Protein AF-A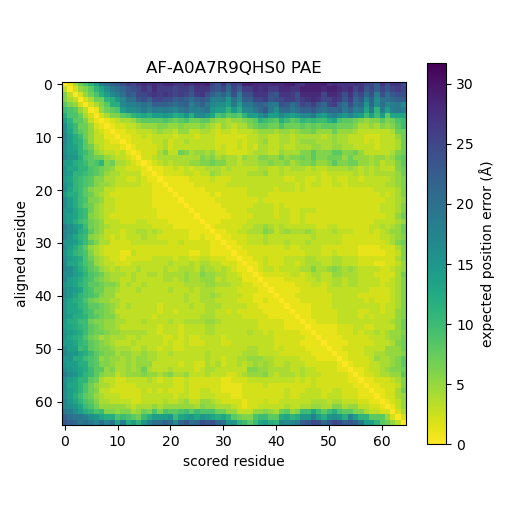0A7R9QHS0-F1 (afdb_monomer)

pLDDT: mean 86.08, std 11.05, range [44.34, 93.69]

Nearest PDB structures (foldseek):
  5nlc-assembly2_B  TM=9.142E-01  e=6.698E-04  Synechococcus elongatus PCC 7942 = FACHB-805
  5nm8-assembly2_B  TM=9.196E-01  e=1.011E-03  Synechococcus elongatus PCC 7942 = FACHB-805
  7uat-assembly1_A  TM=8.361E-01  e=1.241E-03  Escherichia coli
  7uau-assembly1_A  TM=8.311E-01  e=1.749E-03  Escherichia coli
  7ubp-assembly1_A  TM=8.351E-01  e=2.300E-03  Escherichia coli

Secondary structure (DSSP, 8-state):
-------PPP-EE-TT--HHHHHHHHHTT--EEEES-HHHHHHHHT-HHHHHH-TT-EEEE-S--

Foldseek 3Di:
DDPPPPPDDDEAECEPHDLVVVLVVVVVVDQHYEYQDPVVVVCSCPPPCCVPRPVRHHYDYPHDD

Organism: NCBI:txid334625

Mean predicted aligned error: 5.92 Å

Solvent-accessible surface area (backbone atoms only — not comparable to full-atom values): 4069 Å² total; per-residue (Å²): 135,84,80,79,77,77,84,81,78,78,66,45,75,47,61,96,56,58,69,70,57,53,52,51,44,37,74,73,68,50,41,35,38,24,24,53,46,71,67,60,42,55,55,53,63,67,29,67,65,37,56,71,76,44,76,75,57,44,79,38,83,72,42,80,131

InterPro domains:
  IPR011078 Pyridoxal phosphate homeostasis protein [PTHR10146] (3-65)
  IPR029066 PLP-binding barrel [G3DSA:3.20.20.10] (1-65)
  IPR029066 PLP-binding barrel [SSF51419] (4-65)

Radius of gyration: 13.46 Å; Cα contacts (8 Å, |Δi|>4): 70; chains: 1; bounding box: 31×15×46 Å

Structure (mmCIF, N/CA/C/O backbone):
data_AF-A0A7R9QHS0-F1
#
_entry.id   AF-A0A7R9QHS0-F1
#
loop_
_atom_site.group_PDB
_atom_site.id
_atom_site.type_symbol
_atom_site.label_atom_id
_atom_site.label_alt_id
_atom_site.label_comp_id
_atom_site.label_asym_id
_atom_site.label_entity_id
_atom_site.label_seq_id
_atom_site.pdbx_PDB_ins_code
_atom_site.Cartn_x
_atom_site.Cartn_y
_atom_site.Cartn_z
_atom_site.occupancy
_atom_site.B_iso_or_equiv
_atom_site.auth_seq_id
_atom_site.auth_comp_id
_atom_site.auth_asym_id
_atom_site.auth_atom_id
_atom_site.pdbx_PDB_model_num
ATOM 1 N N . MET A 1 1 ? -15.325 3.234 34.874 1.00 44.34 1 MET A N 1
ATOM 2 C CA . MET A 1 1 ? -14.169 2.451 34.392 1.00 44.34 1 MET A CA 1
ATOM 3 C C . MET A 1 1 ? -14.223 2.491 32.871 1.00 44.34 1 MET A C 1
ATOM 5 O O . MET A 1 1 ? -14.980 1.736 32.284 1.00 44.34 1 MET A O 1
ATOM 9 N N . GLY A 1 2 ? -13.593 3.494 32.253 1.00 53.16 2 GLY A N 1
ATOM 10 C CA . GLY A 1 2 ? -13.633 3.674 30.801 1.00 53.16 2 GLY A CA 1
ATOM 11 C C . GLY A 1 2 ? -12.599 2.762 30.162 1.00 53.16 2 GLY A C 1
ATOM 12 O O . GLY A 1 2 ? -11.408 3.050 30.234 1.00 53.16 2 GLY A O 1
ATOM 13 N N . SER A 1 3 ? -13.033 1.639 29.604 1.00 57.22 3 SER A N 1
ATOM 14 C CA . SER A 1 3 ? -12.192 0.827 28.733 1.00 57.22 3 SER A CA 1
ATOM 15 C C . SER A 1 3 ? -11.851 1.668 27.506 1.00 57.22 3 SER A C 1
ATOM 17 O O . SER A 1 3 ? -12.707 1.904 26.660 1.00 57.22 3 SER A O 1
ATOM 19 N N . GLN A 1 4 ? -10.619 2.174 27.434 1.00 62.28 4 GLN A N 1
ATOM 20 C CA . GLN A 1 4 ? -10.091 2.709 26.186 1.00 62.28 4 GLN A CA 1
ATOM 21 C C . GLN A 1 4 ? -9.986 1.536 25.213 1.00 62.28 4 GLN A C 1
ATOM 23 O O . GLN A 1 4 ? -9.091 0.699 25.336 1.00 62.28 4 GLN A O 1
ATOM 28 N N . GLU A 1 5 ? -10.932 1.436 24.283 1.00 62.81 5 GLU A N 1
ATOM 29 C CA . GLU A 1 5 ? -10.810 0.530 23.150 1.00 62.81 5 GLU A CA 1
ATOM 30 C C . GLU A 1 5 ? -9.576 0.970 22.358 1.00 62.81 5 GLU A C 1
ATOM 32 O O . GLU A 1 5 ? -9.562 2.028 21.727 1.00 62.81 5 GLU A O 1
ATOM 37 N N . LYS A 1 6 ? -8.485 0.202 22.448 1.00 62.19 6 LYS A N 1
ATOM 38 C CA . LYS A 1 6 ? -7.337 0.407 21.566 1.00 62.19 6 LYS A CA 1
ATOM 39 C C . LYS A 1 6 ? -7.829 0.165 20.146 1.00 62.19 6 LYS A C 1
ATOM 41 O O . LYS A 1 6 ? -8.066 -0.981 19.775 1.00 62.19 6 LYS A O 1
ATOM 46 N N . ALA A 1 7 ? -7.974 1.234 19.369 1.00 77.12 7 ALA A N 1
ATOM 47 C CA . ALA A 1 7 ? -8.245 1.137 17.946 1.00 77.12 7 ALA A CA 1
ATOM 48 C C . ALA A 1 7 ? -7.123 0.310 17.297 1.00 77.12 7 ALA A C 1
ATOM 50 O O . ALA A 1 7 ? -5.964 0.731 17.248 1.00 77.12 7 ALA A O 1
ATOM 51 N N . VAL A 1 8 ? -7.453 -0.910 16.876 1.00 79.06 8 VAL A N 1
ATOM 52 C CA . VAL A 1 8 ? -6.527 -1.779 16.151 1.00 79.06 8 VAL A CA 1
ATOM 53 C C . VAL A 1 8 ? -6.547 -1.331 14.698 1.00 79.06 8 VAL A C 1
ATOM 55 O O . VAL A 1 8 ? -7.579 -1.408 14.038 1.00 79.06 8 VAL A O 1
ATOM 58 N N . GLN A 1 9 ? -5.408 -0.856 14.202 1.00 80.88 9 GLN A N 1
ATOM 59 C CA . GLN A 1 9 ? -5.247 -0.493 12.800 1.00 80.88 9 GLN A CA 1
ATOM 60 C C . GLN A 1 9 ? -4.523 -1.622 12.069 1.00 80.88 9 GLN A C 1
ATOM 62 O O . GLN A 1 9 ? -3.395 -1.977 12.414 1.00 80.88 9 GLN A O 1
ATOM 67 N N . LEU A 1 10 ? -5.180 -2.185 11.058 1.00 86.56 10 LEU A N 1
ATOM 68 C CA . LEU A 1 10 ? -4.576 -3.163 10.164 1.00 86.56 10 LEU A CA 1
ATOM 69 C C . LEU A 1 10 ? -3.659 -2.436 9.175 1.00 86.56 10 LEU A C 1
ATOM 71 O O . LEU A 1 10 ? -4.071 -1.460 8.552 1.00 86.56 10 LEU A O 1
ATOM 75 N N . VAL A 1 11 ? -2.420 -2.908 9.047 1.00 88.56 11 VAL A N 1
ATOM 76 C CA . VAL A 1 11 ? -1.431 -2.374 8.103 1.00 88.56 11 VAL A CA 1
ATOM 77 C C . VAL A 1 11 ? -1.022 -3.499 7.166 1.00 88.56 11 VAL A C 1
ATOM 79 O O . VAL A 1 11 ? -0.501 -4.522 7.613 1.00 88.56 11 VAL A O 1
ATOM 82 N N . THR A 1 12 ? -1.249 -3.319 5.868 1.00 91.12 12 THR A N 1
ATOM 83 C CA . THR A 1 12 ? -0.884 -4.310 4.853 1.00 91.12 12 THR A CA 1
ATOM 84 C C . THR A 1 12 ? 0.570 -4.114 4.447 1.00 91.12 12 THR A C 1
ATOM 86 O O . THR A 1 12 ? 0.912 -3.095 3.861 1.00 91.12 12 THR A O 1
ATOM 89 N N . ALA A 1 13 ? 1.445 -5.077 4.733 1.00 90.31 13 ALA A N 1
ATOM 90 C CA . ALA A 1 13 ? 2.834 -5.013 4.282 1.00 90.31 13 ALA A CA 1
ATOM 91 C C . ALA A 1 13 ? 2.920 -5.268 2.764 1.00 90.31 13 ALA A C 1
ATOM 93 O O . ALA A 1 13 ? 2.658 -6.382 2.311 1.00 90.31 13 ALA A O 1
ATOM 94 N N . SER A 1 14 ? 3.304 -4.254 1.988 1.00 87.31 14 SER A N 1
ATOM 95 C CA . SER A 1 14 ? 3.372 -4.293 0.515 1.00 87.31 14 SER A CA 1
ATOM 96 C C . SER A 1 14 ? 4.794 -4.332 -0.048 1.00 87.31 14 SER A C 1
ATOM 98 O O . SER A 1 14 ? 4.978 -4.322 -1.270 1.00 87.31 14 SER A O 1
ATOM 100 N N . LYS A 1 15 ? 5.805 -4.460 0.822 1.00 85.50 15 LYS A N 1
ATOM 101 C CA . LYS A 1 15 ? 7.193 -4.703 0.403 1.00 85.50 15 LYS A CA 1
ATOM 102 C C . LYS A 1 15 ? 7.250 -5.858 -0.594 1.00 85.50 15 LYS A C 1
ATOM 104 O O . LYS A 1 15 ? 6.561 -6.864 -0.412 1.00 85.50 15 LYS A O 1
ATOM 109 N N . THR A 1 16 ? 8.042 -5.684 -1.650 1.00 85.56 16 THR A N 1
ATOM 110 C CA . THR A 1 16 ? 8.212 -6.653 -2.750 1.00 85.56 16 THR A CA 1
ATOM 111 C C . THR A 1 16 ? 6.943 -7.044 -3.527 1.00 85.56 16 THR A C 1
ATOM 113 O O . THR A 1 16 ? 7.017 -7.899 -4.410 1.00 85.56 16 THR A O 1
ATOM 1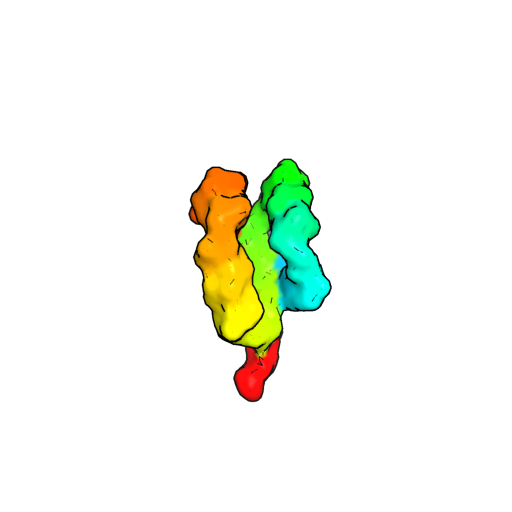16 N N . GLN A 1 17 ? 5.783 -6.434 -3.254 1.00 89.75 17 GLN A N 1
ATOM 117 C CA . GLN A 1 17 ? 4.568 -6.620 -4.051 1.00 89.75 17 GLN A CA 1
ATOM 118 C C . GLN A 1 17 ? 4.503 -5.603 -5.197 1.00 89.75 17 GLN A C 1
ATOM 120 O O . GLN A 1 17 ? 4.967 -4.468 -5.062 1.00 89.75 17 GLN A O 1
ATOM 125 N N . SER A 1 18 ? 3.915 -6.022 -6.322 1.00 91.25 18 SER A N 1
ATOM 126 C CA . SER A 1 18 ? 3.642 -5.155 -7.469 1.00 91.25 18 SER A CA 1
ATOM 127 C C . SER A 1 18 ? 2.506 -4.176 -7.180 1.00 91.25 18 SER A C 1
ATOM 129 O O . SER A 1 18 ? 1.678 -4.403 -6.295 1.00 91.25 18 SER A O 1
ATOM 131 N N . VAL A 1 19 ? 2.444 -3.104 -7.969 1.00 90.69 19 VAL A N 1
ATOM 132 C CA . VAL A 1 19 ? 1.399 -2.079 -7.866 1.00 90.69 19 VAL A CA 1
ATOM 133 C C . VAL A 1 19 ? 0.005 -2.674 -8.084 1.00 90.69 19 VAL A C 1
ATOM 135 O O . VAL A 1 19 ? -0.906 -2.364 -7.322 1.00 90.69 19 VAL A O 1
ATOM 138 N N . ASP A 1 20 ? -0.156 -3.614 -9.020 1.00 92.12 20 ASP A N 1
ATOM 139 C CA . ASP A 1 20 ? -1.436 -4.297 -9.259 1.00 92.12 20 ASP A CA 1
ATOM 140 C C . ASP A 1 20 ? -1.999 -4.952 -7.992 1.00 92.12 20 ASP A C 1
ATOM 142 O O . ASP A 1 20 ? -3.179 -4.803 -7.685 1.00 92.12 20 ASP A O 1
ATOM 146 N N . LYS A 1 21 ? -1.145 -5.608 -7.193 1.00 92.19 21 LYS A N 1
ATOM 147 C CA . LYS A 1 21 ? -1.573 -6.233 -5.933 1.00 92.19 21 LYS A CA 1
ATOM 148 C C . LYS A 1 21 ? -1.980 -5.211 -4.877 1.00 92.19 21 LYS A C 1
ATOM 150 O O . LYS A 1 21 ? -2.852 -5.492 -4.058 1.00 92.19 21 LYS A O 1
ATOM 155 N N . ILE A 1 22 ? -1.347 -4.040 -4.875 1.00 92.12 22 ILE A N 1
ATOM 156 C CA . ILE A 1 22 ? -1.712 -2.932 -3.984 1.00 92.12 22 ILE A CA 1
ATOM 157 C C . ILE A 1 22 ? -3.100 -2.417 -4.368 1.00 92.12 22 ILE A C 1
ATOM 159 O O . ILE A 1 22 ? -3.945 -2.234 -3.495 1.00 92.12 22 ILE A O 1
ATOM 163 N N . VAL A 1 23 ? -3.372 -2.277 -5.667 1.00 92.62 23 VAL A N 1
ATOM 164 C CA . VAL A 1 23 ? -4.694 -1.903 -6.185 1.00 92.62 23 VAL A CA 1
ATOM 165 C C . VAL A 1 23 ? -5.743 -2.965 -5.847 1.00 92.62 23 VAL A C 1
ATOM 167 O O . VAL A 1 23 ? -6.835 -2.618 -5.403 1.00 92.62 23 VAL A O 1
ATOM 170 N N . GLU A 1 24 ? -5.440 -4.256 -5.995 1.00 93.25 24 GLU A N 1
ATOM 171 C CA . GLU A 1 24 ? -6.353 -5.335 -5.593 1.00 93.25 24 GLU A CA 1
ATOM 172 C C . GLU A 1 24 ? -6.662 -5.292 -4.092 1.00 93.25 24 GLU A C 1
ATOM 174 O O . GLU A 1 24 ? -7.830 -5.289 -3.702 1.00 93.25 24 GLU A O 1
ATOM 179 N N . ALA A 1 25 ? -5.640 -5.172 -3.242 1.00 91.62 25 ALA A N 1
ATOM 180 C CA . ALA A 1 25 ? -5.826 -5.032 -1.800 1.00 91.62 25 ALA A CA 1
ATOM 181 C C . ALA A 1 25 ? -6.639 -3.773 -1.450 1.00 91.62 25 ALA A C 1
ATOM 183 O O . ALA A 1 25 ? -7.508 -3.818 -0.574 1.00 91.62 25 ALA A O 1
ATOM 184 N N . TYR A 1 26 ? -6.414 -2.669 -2.168 1.00 93.19 26 TYR A N 1
ATOM 185 C CA . TYR A 1 26 ? -7.190 -1.443 -2.017 1.00 93.19 26 TYR A CA 1
ATOM 186 C C . TYR A 1 26 ? -8.662 -1.650 -2.392 1.00 93.19 26 TYR A C 1
ATOM 188 O O . TYR A 1 26 ? -9.561 -1.238 -1.651 1.00 93.19 26 TYR A O 1
ATOM 196 N N . ARG A 1 27 ? -8.941 -2.368 -3.486 1.00 92.31 27 ARG A N 1
ATOM 197 C CA . ARG A 1 27 ? -10.307 -2.758 -3.878 1.00 92.31 27 ARG A CA 1
ATOM 198 C C . ARG A 1 27 ? -10.972 -3.664 -2.841 1.00 92.31 27 ARG A C 1
ATOM 200 O O . ARG A 1 27 ? -12.178 -3.568 -2.646 1.00 92.31 27 ARG A O 1
ATOM 207 N N . CYS A 1 28 ? -10.198 -4.470 -2.115 1.00 92.56 28 CYS A N 1
ATOM 208 C CA . CYS A 1 28 ? -10.674 -5.257 -0.974 1.00 92.56 28 CYS A CA 1
ATOM 209 C C . CYS A 1 28 ? -10.896 -4.437 0.313 1.00 92.56 28 CYS A C 1
ATOM 211 O O . CYS A 1 28 ? -11.215 -5.013 1.352 1.00 92.56 28 CYS A O 1
ATOM 213 N N . GLY A 1 29 ? -10.734 -3.111 0.273 1.00 91.19 29 GLY A N 1
ATOM 214 C CA . GLY A 1 29 ? -10.980 -2.216 1.407 1.00 91.19 29 GLY A CA 1
ATOM 215 C C . GLY A 1 29 ? -9.741 -1.867 2.232 1.00 91.19 29 GLY A C 1
ATOM 216 O O . GLY A 1 29 ? -9.860 -1.118 3.199 1.00 91.19 29 GLY A O 1
ATOM 217 N N . GLN A 1 30 ? -8.546 -2.349 1.867 1.00 92.69 30 GLN A N 1
ATOM 218 C CA . GLN A 1 30 ? -7.321 -1.897 2.528 1.00 92.69 30 GLN A CA 1
ATOM 219 C C . GLN A 1 30 ? -7.022 -0.446 2.161 1.00 92.69 30 GLN A C 1
ATOM 221 O O . GLN A 1 30 ? -7.157 -0.026 1.014 1.00 92.69 30 GLN A O 1
ATOM 226 N N . ARG A 1 31 ? -6.619 0.342 3.151 1.00 93.50 31 ARG A N 1
ATOM 227 C CA . ARG A 1 31 ? -6.211 1.740 2.950 1.00 93.50 31 ARG A CA 1
ATOM 228 C C . ARG A 1 31 ? -4.805 2.005 3.453 1.00 93.50 31 ARG A C 1
ATOM 230 O O . ARG A 1 31 ? -4.153 2.912 2.965 1.00 93.50 31 ARG A O 1
ATOM 237 N N . VAL A 1 32 ? -4.318 1.189 4.381 1.00 93.69 32 VAL A N 1
ATOM 238 C CA . VAL A 1 32 ? -3.047 1.424 5.058 1.00 93.69 32 VAL A CA 1
ATOM 239 C C . VAL A 1 32 ? -2.025 0.416 4.556 1.00 93.69 32 VAL A C 1
ATOM 241 O O . VAL A 1 32 ? -2.183 -0.792 4.760 1.00 93.69 32 VAL A O 1
ATOM 244 N N . PHE A 1 33 ? -0.970 0.918 3.925 1.00 93.38 33 PHE A N 1
ATOM 245 C CA . PHE A 1 33 ? 0.078 0.110 3.314 1.00 93.38 33 PHE A CA 1
ATOM 246 C C . PHE A 1 33 ? 1.432 0.396 3.956 1.00 93.38 33 PHE A C 1
ATOM 248 O O . PHE A 1 33 ? 1.787 1.539 4.227 1.00 93.38 33 PHE A O 1
ATOM 255 N N . GLY A 1 34 ? 2.169 -0.670 4.244 1.00 92.56 34 GLY A N 1
ATOM 256 C CA . GLY A 1 34 ? 3.439 -0.659 4.947 1.00 92.56 34 GLY A CA 1
ATOM 257 C C . GLY A 1 34 ? 4.597 -1.021 4.024 1.00 92.56 34 GLY A C 1
ATOM 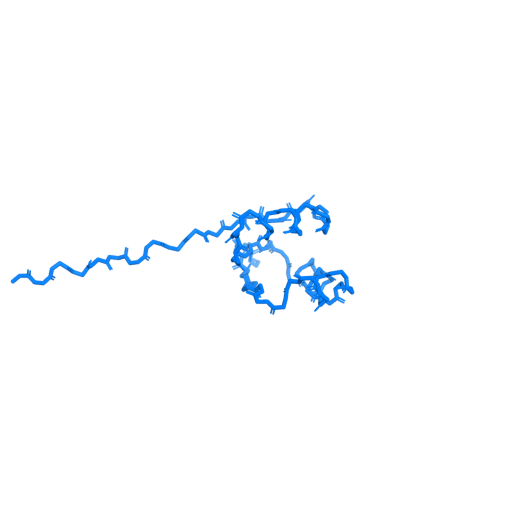258 O O . GLY A 1 34 ? 4.637 -2.137 3.503 1.00 92.56 34 GLY A O 1
ATOM 259 N N . GLU A 1 35 ? 5.571 -0.127 3.888 1.00 91.94 35 GLU A N 1
ATOM 260 C CA . GLU A 1 35 ? 6.801 -0.352 3.126 1.00 91.94 35 GLU A CA 1
ATOM 261 C C . GLU A 1 35 ? 8.030 -0.413 4.033 1.00 91.94 35 GLU A C 1
ATOM 263 O O . GLU A 1 35 ? 8.091 0.217 5.092 1.00 91.94 35 GLU A O 1
ATOM 268 N N . ASN A 1 36 ? 9.033 -1.179 3.607 1.00 90.31 36 ASN A N 1
ATOM 269 C CA . ASN A 1 36 ? 10.294 -1.288 4.340 1.00 90.31 36 ASN A CA 1
ATOM 270 C C . ASN A 1 36 ? 11.270 -0.153 4.005 1.00 90.31 36 ASN A C 1
ATOM 272 O O . ASN A 1 36 ? 12.027 0.265 4.873 1.00 90.31 36 ASN A O 1
ATOM 276 N N . TYR A 1 37 ? 11.250 0.335 2.765 1.00 88.19 37 TYR A N 1
ATOM 277 C CA . TYR A 1 37 ? 12.200 1.322 2.263 1.00 88.19 37 TYR A CA 1
ATOM 278 C C . TYR A 1 37 ? 11.461 2.540 1.716 1.00 88.19 37 TYR A C 1
ATOM 280 O O . TYR A 1 37 ? 10.503 2.407 0.956 1.00 88.19 37 TYR A O 1
ATOM 288 N N . VAL A 1 38 ? 11.947 3.740 2.049 1.00 87.88 38 VAL A N 1
ATOM 289 C CA . VAL A 1 38 ? 11.357 5.005 1.570 1.00 87.88 38 VAL A CA 1
ATOM 290 C C . VAL A 1 38 ? 11.403 5.119 0.046 1.00 87.88 38 VAL A C 1
ATOM 292 O O . VAL A 1 38 ? 10.514 5.704 -0.562 1.00 87.88 38 VAL A O 1
ATOM 295 N N . GLN A 1 39 ? 12.414 4.514 -0.577 1.00 88.38 39 GLN A N 1
ATOM 296 C CA . GLN A 1 39 ? 12.595 4.534 -2.022 1.00 88.38 39 GLN A CA 1
ATOM 297 C C . GLN A 1 39 ? 11.515 3.711 -2.738 1.00 88.38 39 GLN A C 1
ATOM 299 O O . GLN A 1 39 ? 10.946 4.188 -3.714 1.00 88.38 39 GLN A O 1
ATOM 304 N N . GLU A 1 40 ? 11.166 2.527 -2.215 1.00 87.19 40 GLU A N 1
ATOM 305 C CA . GLU A 1 40 ? 10.039 1.736 -2.733 1.00 87.19 40 GLU A CA 1
ATOM 306 C C . GLU A 1 40 ? 8.709 2.464 -2.537 1.00 87.19 40 GLU A C 1
ATOM 308 O O . GLU A 1 40 ? 7.915 2.544 -3.472 1.00 87.19 40 GLU A O 1
ATOM 313 N N . LEU A 1 41 ? 8.487 3.028 -1.344 1.00 90.06 41 LEU A N 1
ATOM 314 C CA . LEU A 1 41 ? 7.284 3.800 -1.036 1.00 90.06 41 LEU A CA 1
ATOM 315 C C . LEU A 1 41 ? 7.125 4.961 -2.011 1.00 90.06 41 LEU A C 1
ATOM 317 O O . LEU A 1 41 ? 6.077 5.074 -2.629 1.00 90.06 41 LEU A O 1
ATOM 321 N N . SER A 1 42 ? 8.167 5.775 -2.198 1.00 89.62 42 SER A N 1
ATOM 322 C CA . SER A 1 42 ? 8.115 6.936 -3.087 1.00 89.62 42 SER A CA 1
ATOM 323 C C . SER A 1 42 ? 7.821 6.546 -4.530 1.00 89.62 42 SER A C 1
ATOM 325 O O . SER A 1 42 ? 7.097 7.274 -5.196 1.00 89.62 42 SER A O 1
ATOM 327 N N . VAL A 1 43 ? 8.373 5.432 -5.021 1.00 90.75 43 VAL A N 1
ATOM 328 C CA . VAL A 1 43 ? 8.117 4.949 -6.387 1.00 90.75 43 VAL A CA 1
ATOM 329 C C . VAL A 1 43 ? 6.675 4.467 -6.530 1.00 90.75 43 VAL A C 1
ATOM 331 O O . VAL A 1 43 ? 6.015 4.813 -7.503 1.00 90.75 43 VAL A O 1
ATOM 334 N N . LYS A 1 44 ? 6.158 3.717 -5.551 1.00 88.75 44 LYS A N 1
ATOM 335 C CA . LYS A 1 44 ? 4.782 3.201 -5.571 1.00 88.75 44 LYS A CA 1
ATOM 336 C C . LYS A 1 44 ? 3.744 4.301 -5.346 1.00 88.75 44 LYS A C 1
ATOM 338 O O . LYS A 1 44 ? 2.705 4.293 -5.989 1.00 88.75 44 LYS A O 1
ATOM 343 N N . SER A 1 45 ? 4.010 5.260 -4.462 1.00 88.56 45 SER A N 1
ATOM 344 C CA . SER A 1 45 ? 3.066 6.332 -4.127 1.00 88.56 45 SER A CA 1
ATOM 345 C C . SER A 1 45 ? 2.841 7.309 -5.276 1.00 88.56 45 SER A C 1
ATOM 347 O O . SER A 1 45 ? 1.776 7.908 -5.360 1.00 88.56 45 SER A O 1
ATOM 349 N N . VAL A 1 46 ? 3.850 7.493 -6.135 1.00 90.06 46 VAL A N 1
ATOM 350 C CA . VAL A 1 46 ? 3.766 8.350 -7.330 1.00 90.06 46 VAL A CA 1
ATOM 351 C C . VAL A 1 46 ? 3.448 7.560 -8.597 1.00 90.06 46 VAL A C 1
ATOM 353 O O . VAL A 1 46 ? 3.416 8.144 -9.680 1.00 90.06 46 VAL A O 1
ATOM 356 N N . ASP A 1 47 ? 3.232 6.247 -8.481 1.00 92.19 47 ASP A N 1
ATOM 357 C CA . ASP A 1 47 ? 2.820 5.433 -9.615 1.00 92.19 47 ASP A CA 1
ATOM 358 C C . ASP A 1 47 ? 1.476 5.965 -10.150 1.00 92.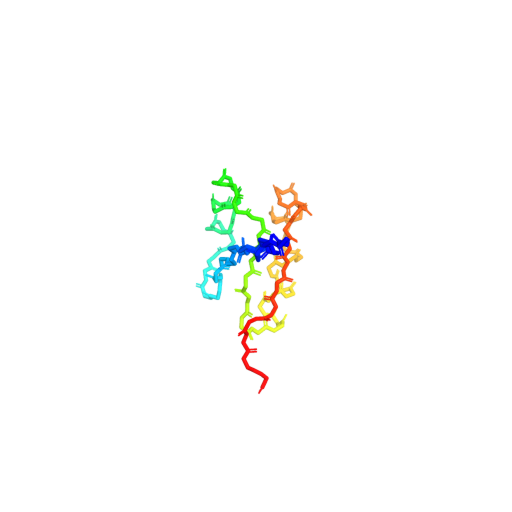19 47 ASP A C 1
ATOM 360 O O . ASP A 1 47 ? 0.547 6.164 -9.356 1.00 92.19 47 ASP A O 1
ATOM 364 N N . PRO A 1 48 ? 1.342 6.210 -11.467 1.00 92.19 48 PRO A N 1
ATOM 365 C CA . PRO A 1 48 ? 0.119 6.755 -12.047 1.00 92.19 48 PRO A CA 1
ATOM 366 C C . PRO A 1 48 ? -1.128 5.942 -11.692 1.00 92.19 48 PRO A C 1
ATOM 368 O O . PRO A 1 48 ? -2.186 6.518 -11.448 1.00 92.19 48 PRO A O 1
ATOM 371 N N . LEU A 1 49 ? -0.999 4.615 -11.604 1.00 91.12 49 LEU A N 1
ATOM 372 C CA . LEU A 1 49 ? -2.111 3.733 -11.277 1.00 91.12 49 LEU A CA 1
ATOM 373 C C . LEU A 1 49 ? -2.558 3.922 -9.824 1.00 91.12 49 LEU A C 1
ATOM 375 O O . LEU A 1 49 ? -3.754 3.945 -9.552 1.00 91.12 49 LEU A O 1
ATOM 379 N N . ILE A 1 50 ? -1.622 4.102 -8.890 1.00 91.69 50 ILE A N 1
ATOM 380 C CA . ILE A 1 50 ? -1.946 4.409 -7.489 1.00 91.69 50 ILE A CA 1
ATOM 381 C C . ILE A 1 50 ? -2.561 5.798 -7.372 1.00 91.69 50 ILE A C 1
ATOM 383 O O . ILE A 1 50 ? -3.574 5.953 -6.693 1.00 91.69 50 ILE A O 1
ATOM 387 N N . ALA A 1 51 ? -1.974 6.791 -8.037 1.00 89.69 51 ALA A N 1
ATOM 388 C CA . ALA A 1 51 ? -2.455 8.165 -7.986 1.00 89.69 51 ALA A CA 1
ATOM 389 C C . ALA A 1 51 ? -3.889 8.299 -8.529 1.00 89.69 51 ALA A C 1
ATOM 391 O O . ALA A 1 51 ? -4.674 9.077 -7.991 1.00 89.69 51 ALA A O 1
ATOM 392 N N . GLU A 1 52 ? -4.245 7.529 -9.562 1.00 91.25 52 GLU A N 1
ATOM 393 C CA . GLU A 1 52 ? -5.584 7.539 -10.156 1.00 91.25 52 GLU A CA 1
ATOM 394 C C . GLU A 1 52 ? -6.578 6.639 -9.404 1.00 91.25 52 GLU A C 1
ATOM 396 O O . GLU A 1 52 ? -7.712 7.042 -9.150 1.00 91.25 52 GLU A O 1
ATOM 401 N N . MET A 1 53 ? -6.176 5.417 -9.040 1.00 90.94 53 MET A N 1
ATOM 402 C CA . MET A 1 53 ? -7.098 4.412 -8.494 1.00 90.94 53 MET A CA 1
ATOM 403 C C . MET A 1 53 ? -7.207 4.418 -6.970 1.00 90.94 53 MET A C 1
ATOM 405 O O . MET A 1 53 ? -8.207 3.938 -6.432 1.00 90.94 53 MET A O 1
ATOM 409 N N . CYS A 1 54 ? -6.178 4.898 -6.274 1.00 92.19 54 CYS A N 1
ATOM 410 C CA . CYS A 1 54 ? -6.009 4.711 -4.838 1.00 92.19 54 CYS A CA 1
ATOM 411 C C . CYS A 1 54 ? -5.614 6.019 -4.115 1.00 92.19 54 CYS A C 1
ATOM 413 O O . CYS A 1 54 ? -4.598 6.043 -3.411 1.00 92.19 54 CYS A O 1
ATOM 415 N N . PRO A 1 55 ? -6.408 7.102 -4.233 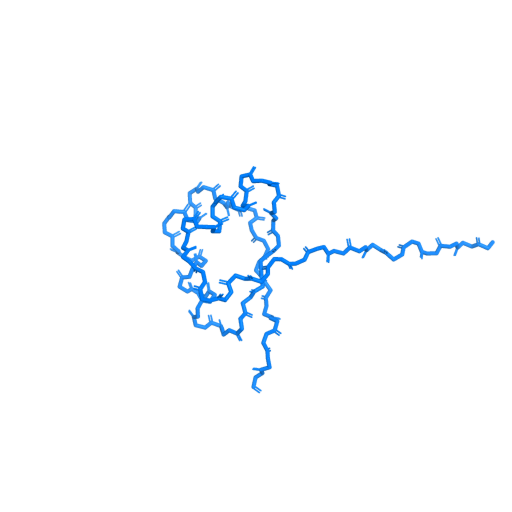1.00 90.06 55 PRO A N 1
ATOM 416 C CA . PRO A 1 55 ? -6.049 8.421 -3.700 1.00 90.06 55 PRO A CA 1
ATOM 417 C C . PRO A 1 55 ? -5.968 8.466 -2.165 1.00 90.06 55 PRO A C 1
ATOM 419 O O . PRO A 1 55 ? -5.264 9.303 -1.608 1.00 90.06 55 PRO A O 1
ATOM 422 N N . ASP A 1 56 ? -6.655 7.545 -1.481 1.00 93.25 56 ASP A N 1
ATOM 423 C CA . ASP A 1 56 ? -6.775 7.521 -0.017 1.00 93.25 56 ASP A CA 1
ATOM 424 C C . ASP A 1 56 ? -5.804 6.538 0.661 1.00 93.25 56 ASP A C 1
ATOM 426 O O . ASP A 1 56 ? -6.068 6.073 1.773 1.00 93.25 56 ASP A O 1
ATOM 430 N N . ILE A 1 57 ? -4.725 6.124 -0.015 1.00 92.56 57 ILE A N 1
ATOM 431 C CA . ILE A 1 57 ? -3.741 5.238 0.613 1.00 92.56 57 ILE A CA 1
ATOM 432 C C . ILE A 1 57 ? -2.945 5.992 1.685 1.00 92.56 57 ILE A C 1
ATOM 434 O O . ILE A 1 57 ? -2.254 6.973 1.416 1.00 92.56 57 ILE A O 1
ATOM 438 N N . GLU A 1 58 ? -2.956 5.445 2.897 1.00 93.00 58 GLU A N 1
ATOM 439 C CA . GLU A 1 58 ? -2.038 5.801 3.969 1.00 93.00 58 GLU A CA 1
ATOM 440 C C . GLU A 1 58 ? -0.769 4.955 3.871 1.00 93.00 58 GLU A C 1
ATOM 442 O O . GLU A 1 58 ? -0.742 3.777 4.246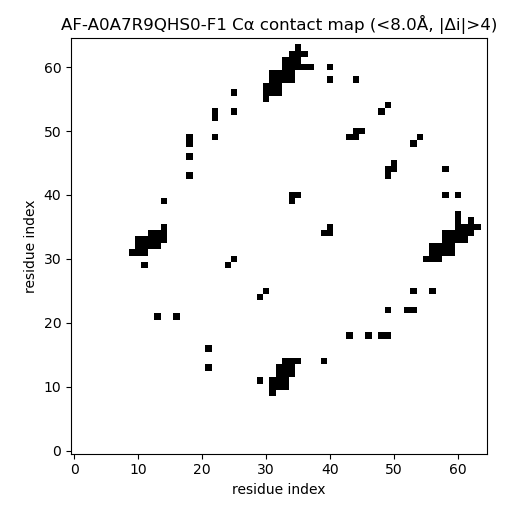 1.00 93.00 58 GLU A O 1
ATOM 447 N N . TRP A 1 59 ? 0.311 5.570 3.403 1.00 91.06 59 TRP A N 1
ATOM 448 C CA . TRP A 1 59 ? 1.619 4.933 3.389 1.00 91.06 59 TRP A CA 1
ATOM 449 C C . TRP A 1 59 ? 2.293 5.029 4.757 1.00 91.06 59 TRP A C 1
ATOM 451 O O . TRP A 1 59 ? 2.418 6.106 5.341 1.00 91.06 59 TRP A O 1
ATOM 461 N N . ARG A 1 60 ? 2.787 3.898 5.258 1.00 91.25 60 ARG A N 1
ATOM 462 C CA . ARG A 1 60 ? 3.591 3.811 6.474 1.00 91.25 60 ARG A CA 1
ATOM 463 C C . ARG A 1 60 ? 4.923 3.146 6.196 1.00 91.25 60 ARG A C 1
ATOM 465 O O . ARG A 1 60 ? 4.996 2.107 5.551 1.00 91.25 60 ARG A O 1
ATOM 472 N N . LEU A 1 61 ? 5.980 3.710 6.757 1.00 90.94 61 LEU A N 1
ATOM 473 C CA . LEU A 1 61 ? 7.260 3.023 6.849 1.00 90.94 61 LEU A CA 1
ATOM 474 C C . LEU A 1 61 ? 7.230 2.093 8.062 1.00 90.94 61 LEU A C 1
ATOM 476 O O . LEU A 1 61 ? 7.032 2.542 9.188 1.00 90.94 61 LEU A O 1
ATOM 480 N N . ILE A 1 62 ? 7.383 0.794 7.808 1.00 87.81 62 ILE A N 1
ATOM 481 C CA . ILE A 1 62 ? 7.420 -0.267 8.829 1.00 87.81 62 ILE A CA 1
ATOM 482 C C . ILE A 1 62 ? 8.791 -0.956 8.911 1.00 87.81 62 ILE A C 1
ATOM 484 O O . ILE A 1 62 ? 8.996 -1.819 9.763 1.00 87.81 62 ILE A O 1
ATOM 488 N N . GLY A 1 63 ? 9.718 -0.608 8.014 1.00 79.94 63 GLY A N 1
ATOM 489 C CA . GLY A 1 63 ? 11.088 -1.114 8.022 1.00 79.94 63 GLY A CA 1
ATOM 490 C C . GLY A 1 63 ? 11.972 -0.413 9.052 1.00 79.94 63 GLY A C 1
ATOM 491 O O . GLY A 1 63 ? 11.736 0.739 9.410 1.00 79.94 63 GLY A O 1
ATOM 492 N N . HIS A 1 64 ? 13.007 -1.119 9.510 1.00 67.8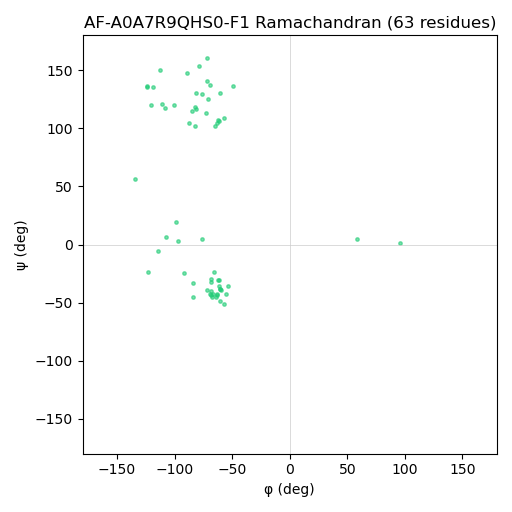8 64 HIS A N 1
ATOM 493 C CA . HIS A 1 64 ? 14.115 -0.497 10.235 1.00 67.88 64 HIS A CA 1
ATOM 494 C C . HIS A 1 64 ? 14.975 0.316 9.259 1.00 67.88 64 HIS A C 1
ATOM 496 O O . HIS A 1 64 ? 15.209 -0.130 8.135 1.00 67.88 64 HIS A O 1
ATOM 502 N N . ILE A 1 65 ? 15.425 1.483 9.719 1.00 59.53 65 ILE A N 1
ATOM 503 C CA . ILE A 1 65 ? 16.447 2.314 9.064 1.00 59.53 65 ILE A CA 1
ATOM 504 C C . ILE A 1 65 ? 17.830 1.69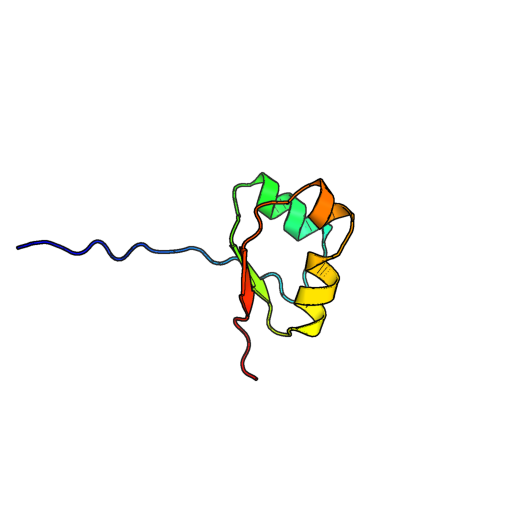5 9.252 1.00 59.53 65 ILE A C 1
ATOM 506 O O . ILE A 1 65 ? 18.078 1.180 10.367 1.00 59.53 65 ILE A O 1
#

Sequence (65 aa):
MGSQEKAVQLVTASKTQSVDKIVEAYRCGQRVFGENYVQELSVKSVDPLIAEMCPDI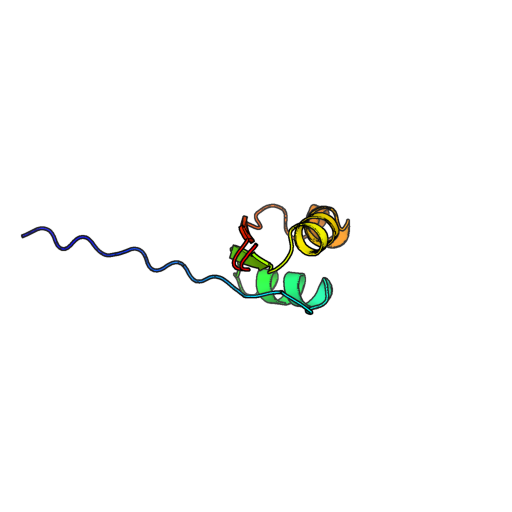EWRLIGHI